Protein AF-W6MGI0-F1 (afdb_monomer)

Nearest PDB structures (foldseek):
  3kf8-assembly1_B  TM=7.925E-01  e=6.523E-07  Candida tropicalis MYA-3404
  1u5k-assembly1_B  TM=5.811E-01  e=3.328E-01  Deinococcus radiodurans R1 = ATCC 13939 = DSM 20539
  1w3s-assembly1_A  TM=5.389E-01  e=2.947E-01  Deinococcus radiodurans R1 = ATCC 13939 = DSM 20539

Foldseek 3Di:
DAEDQWLVLLVVVLVVLAVVVHKDKYKAFWFWAAADPVQQKTWTGGLVCVVVVDSVGIQIERCVVVVVVDDDDVLQRDGGFGWIWIWIHHNPDPNTYTPDIDGDPDPCCSVDVVSVVVSVVRNDCPPVVPPVPDDPPDPDPDPPPDDDDPPPPDPDD

Radius of gyration: 17.29 Å; Cα contacts (8 Å, |Δi|>4): 258; chains: 1; bounding box: 65×36×38 Å

Mean predicted aligned error: 11.16 Å

Secondary structure (DSSP, 8-state):
-EEE-SHHHHHHHHHHHHHHT--EEEEEEEEEEEEETTTTEEEEEETTTGGGT-GGGPEEEE-HHHHHHS---GGGGSTT-EEEEEEEE-TT-SSEEEEEEEE-S-THHHH-HHHHHHHHHHT-GGGGGGTTT----SS------------------

Solvent-accessible surface area (backbone atoms only — not comparable to full-atom values): 9193 Å² total; per-residue (Å²): 122,46,56,27,42,31,53,67,51,47,52,54,52,26,53,50,16,47,76,68,74,38,77,42,54,31,33,35,43,26,33,26,66,41,60,40,83,90,77,23,32,38,33,27,28,20,62,69,43,52,85,69,73,49,70,89,50,44,47,51,29,36,34,47,70,43,63,76,75,43,94,70,60,68,71,67,54,33,70,69,27,49,30,38,37,31,30,46,40,39,51,87,54,78,59,32,40,40,78,43,80,43,73,43,94,56,64,63,47,82,75,31,68,71,56,45,51,53,51,49,62,69,35,46,69,90,62,47,89,74,58,76,78,75,70,86,90,80,83,75,91,67,81,73,91,74,82,78,80,87,78,84,81,76,90,75,135

Structure (mmCIF, N/CA/C/O backbone):
data_AF-W6MGI0-F1
#
_entry.id   AF-W6MGI0-F1
#
loop_
_atom_site.group_PDB
_atom_site.id
_atom_site.type_symbol
_atom_site.label_atom_id
_atom_site.label_alt_id
_atom_site.label_comp_id
_atom_site.label_asym_id
_atom_site.label_entity_id
_atom_site.label_seq_id
_atom_site.pdbx_PDB_ins_code
_atom_site.Cartn_x
_atom_site.Cartn_y
_atom_site.Cartn_z
_atom_site.occupancy
_atom_site.B_iso_or_equiv
_atom_site.auth_seq_id
_atom_site.auth_comp_id
_atom_site.auth_asym_id
_atom_site.auth_atom_id
_atom_site.pdbx_PDB_model_num
ATOM 1 N N . MET A 1 1 ? -4.071 12.795 5.153 1.00 65.88 1 MET A N 1
ATOM 2 C CA . MET A 1 1 ? -3.736 11.453 4.627 1.00 65.88 1 MET A CA 1
ATOM 3 C C . MET A 1 1 ? -2.261 11.188 4.876 1.00 65.88 1 MET A C 1
ATOM 5 O O . MET A 1 1 ? -1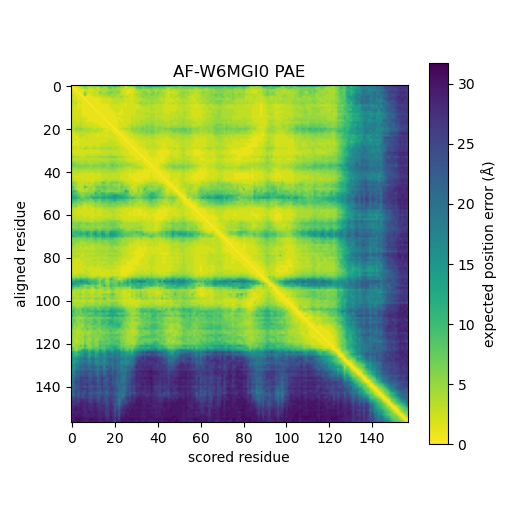.463 12.077 4.605 1.00 65.88 1 MET A O 1
ATOM 9 N N . VAL A 1 2 ? -1.914 10.026 5.434 1.00 74.69 2 VAL A N 1
ATOM 10 C CA . 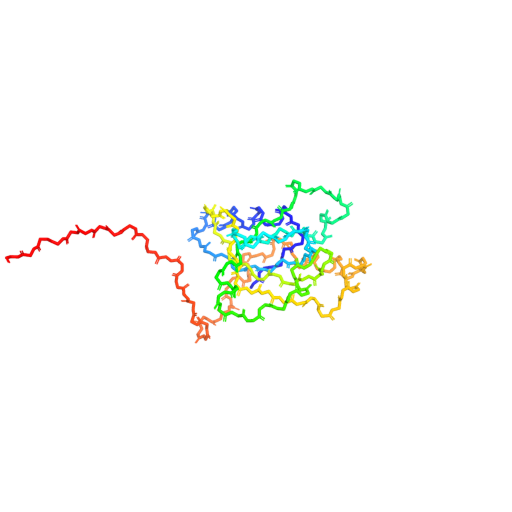VAL A 1 2 ? -0.538 9.663 5.844 1.00 74.69 2 VAL A CA 1
ATOM 11 C C . VAL A 1 2 ? 0.164 8.864 4.742 1.00 74.69 2 VAL A C 1
ATOM 13 O O . VAL A 1 2 ? -0.483 8.046 4.098 1.00 74.69 2 VAL A O 1
ATOM 16 N N . LEU A 1 3 ? 1.465 9.066 4.514 1.00 79.19 3 LEU A N 1
ATOM 17 C CA . LEU A 1 3 ? 2.234 8.275 3.545 1.00 79.19 3 LEU A CA 1
ATOM 18 C C . LEU A 1 3 ? 2.818 7.008 4.192 1.00 79.19 3 LEU A C 1
ATOM 20 O O . LEU A 1 3 ? 3.406 7.063 5.269 1.00 79.19 3 LEU A O 1
ATOM 24 N N . ILE A 1 4 ? 2.692 5.877 3.503 1.00 80.25 4 ILE A N 1
ATOM 25 C CA . ILE A 1 4 ? 3.240 4.573 3.872 1.00 80.25 4 ILE A CA 1
ATOM 26 C C . ILE A 1 4 ? 4.229 4.153 2.789 1.00 80.25 4 ILE A C 1
ATOM 28 O O . ILE A 1 4 ? 3.857 3.954 1.633 1.00 80.25 4 ILE A O 1
ATOM 32 N N . VAL A 1 5 ? 5.486 3.981 3.192 1.00 80.25 5 VAL A N 1
ATOM 33 C CA . VAL A 1 5 ? 6.569 3.482 2.329 1.00 80.25 5 VAL A CA 1
ATOM 34 C C . VAL A 1 5 ? 7.086 2.108 2.769 1.00 80.25 5 VAL A C 1
ATOM 36 O O . VAL A 1 5 ? 7.804 1.458 2.013 1.00 80.25 5 VAL A O 1
ATOM 39 N N . SER A 1 6 ? 6.684 1.634 3.956 1.00 82.00 6 SER A N 1
ATOM 40 C CA . SER A 1 6 ? 7.056 0.326 4.511 1.0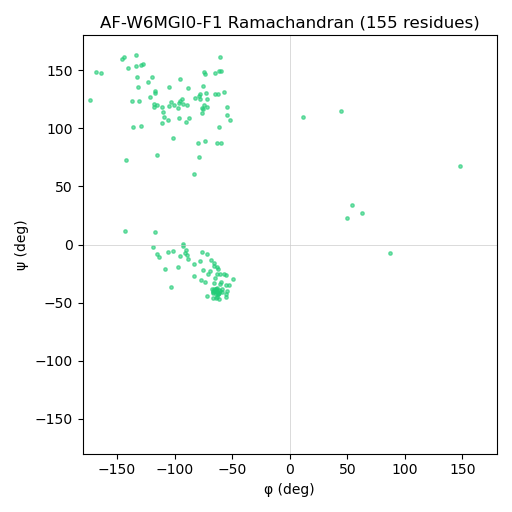0 82.00 6 SER A CA 1
ATOM 41 C C . SER A 1 6 ? 5.937 -0.310 5.348 1.00 82.00 6 SER A C 1
ATOM 43 O O . SER A 1 6 ? 5.071 0.383 5.897 1.00 82.00 6 SER A O 1
ATOM 45 N N . ARG A 1 7 ? 5.997 -1.633 5.544 1.00 83.88 7 ARG A N 1
ATOM 46 C CA . ARG A 1 7 ? 5.115 -2.385 6.454 1.00 83.88 7 ARG A CA 1
ATOM 47 C C . ARG A 1 7 ? 5.226 -1.905 7.900 1.00 83.88 7 ARG A C 1
ATOM 49 O O . ARG A 1 7 ? 4.230 -1.923 8.624 1.00 83.88 7 ARG A O 1
ATOM 56 N N . GLN A 1 8 ? 6.412 -1.451 8.310 1.00 82.81 8 GLN A N 1
ATOM 57 C CA . GLN A 1 8 ? 6.638 -0.885 9.640 1.00 82.81 8 GLN A CA 1
ATOM 58 C C . GLN A 1 8 ? 5.879 0.435 9.834 1.00 82.81 8 GLN A C 1
ATOM 60 O O . GLN A 1 8 ? 5.306 0.643 10.903 1.00 82.81 8 GLN A O 1
ATOM 65 N N . ASN A 1 9 ? 5.819 1.311 8.817 1.00 84.00 9 ASN A N 1
ATOM 66 C CA . ASN A 1 9 ? 5.003 2.531 8.896 1.00 84.00 9 ASN A CA 1
ATOM 67 C C . ASN A 1 9 ? 3.518 2.193 9.050 1.00 84.00 9 ASN A C 1
ATOM 69 O O . ASN A 1 9 ? 2.842 2.791 9.884 1.00 84.00 9 ASN A O 1
ATOM 73 N N . LEU A 1 10 ? 3.032 1.205 8.293 1.00 85.19 10 LEU A N 1
ATOM 74 C CA . LEU A 1 10 ? 1.647 0.749 8.390 1.00 85.19 10 LEU A CA 1
ATOM 75 C C . LEU A 1 10 ? 1.321 0.189 9.782 1.00 85.19 10 LEU A C 1
ATOM 77 O O . LEU A 1 10 ? 0.272 0.504 10.332 1.00 85.19 10 LEU A O 1
ATOM 81 N N . GLU A 1 11 ? 2.227 -0.583 10.387 1.00 87.31 11 GLU A N 1
ATOM 82 C CA . GLU A 1 11 ? 2.006 -1.133 11.730 1.00 87.31 11 GLU A CA 1
ATOM 83 C C . GLU A 1 11 ? 1.923 -0.040 12.804 1.00 87.31 11 GLU A C 1
ATOM 85 O O . GLU A 1 11 ? 1.060 -0.099 13.675 1.00 87.31 11 GLU A O 1
ATOM 90 N N . LYS A 1 12 ? 2.755 1.004 12.703 1.00 84.81 12 LYS A N 1
ATOM 91 C CA . LYS A 1 12 ? 2.676 2.164 13.603 1.00 84.81 12 LYS A CA 1
ATOM 92 C C . LYS A 1 12 ? 1.348 2.915 13.449 1.00 84.81 12 LYS A C 1
ATOM 94 O O . LYS A 1 12 ? 0.737 3.276 14.449 1.00 84.81 12 LYS A O 1
ATOM 99 N N . ILE A 1 13 ? 0.877 3.119 12.214 1.00 82.56 13 ILE A N 1
ATOM 100 C CA . ILE A 1 13 ? -0.431 3.748 11.952 1.00 82.56 13 ILE A CA 1
ATOM 101 C C . ILE A 1 13 ? -1.565 2.891 12.519 1.00 82.56 13 ILE A C 1
ATOM 103 O O . ILE A 1 13 ? -2.495 3.427 13.114 1.00 82.56 13 ILE A O 1
ATOM 107 N N . ARG A 1 14 ? -1.481 1.564 12.376 1.00 85.00 14 ARG A N 1
ATOM 108 C CA . ARG A 1 14 ? -2.469 0.638 12.937 1.00 85.00 14 ARG A CA 1
ATOM 109 C C . ARG A 1 14 ? -2.534 0.735 14.461 1.00 85.00 14 ARG A C 1
ATOM 111 O O . ARG A 1 14 ? -3.627 0.834 15.003 1.00 85.00 14 ARG A O 1
ATOM 118 N N . GLN A 1 15 ? -1.384 0.732 15.137 1.00 84.88 15 GLN A N 1
ATOM 119 C CA . GLN A 1 15 ? -1.311 0.874 16.595 1.00 84.88 15 GLN A CA 1
ATOM 120 C C . GLN A 1 15 ? -1.904 2.204 17.069 1.00 84.88 15 GLN A C 1
ATOM 122 O O . GLN A 1 15 ? -2.618 2.232 18.069 1.00 84.88 15 GLN A O 1
ATOM 127 N N . GLU A 1 16 ? -1.650 3.297 16.344 1.00 83.31 16 GLU A N 1
ATOM 128 C CA . GLU A 1 16 ? -2.255 4.589 16.674 1.00 83.31 16 GLU A CA 1
ATOM 129 C C . GLU A 1 16 ? -3.772 4.562 16.454 1.00 83.31 16 GLU A C 1
ATOM 131 O O . GLU A 1 16 ? -4.505 4.943 17.356 1.00 83.31 16 GLU A O 1
ATOM 136 N N . SER A 1 17 ? -4.244 4.023 15.323 1.00 79.81 17 SER A N 1
ATOM 137 C CA . SER A 1 17 ? -5.674 3.826 15.034 1.00 79.81 17 SER A CA 1
ATOM 138 C C . SER A 1 17 ? -6.386 3.010 16.120 1.00 79.81 17 SER A C 1
ATOM 140 O O . SER A 1 17 ? -7.491 3.358 16.535 1.00 79.81 17 SER A O 1
ATOM 142 N N . GLU A 1 18 ? -5.747 1.945 16.609 1.00 82.44 18 GLU A N 1
ATOM 143 C CA . GLU A 1 18 ? -6.250 1.110 17.704 1.00 82.44 18 GLU A CA 1
ATOM 144 C C . GLU A 1 18 ? -6.343 1.900 19.016 1.00 82.44 18 GLU A C 1
ATOM 146 O O . GLU A 1 18 ? -7.368 1.870 19.696 1.00 82.44 18 GLU A O 1
ATOM 151 N N . LYS A 1 19 ? -5.298 2.665 19.344 1.00 81.56 19 LYS A N 1
ATOM 152 C CA . LYS A 1 19 ? -5.231 3.492 20.552 1.00 81.56 19 LYS A CA 1
ATOM 153 C C . LYS A 1 19 ? -6.268 4.617 20.555 1.00 81.56 19 LYS A C 1
ATOM 155 O O . LYS A 1 19 ? -6.827 4.920 21.607 1.00 81.56 19 LYS A O 1
ATOM 160 N N . THR A 1 20 ? -6.497 5.258 19.413 1.00 78.69 20 THR A N 1
ATOM 161 C CA . THR A 1 20 ? -7.434 6.383 19.281 1.00 78.69 20 THR A CA 1
ATOM 162 C C . THR A 1 20 ? -8.853 5.946 18.947 1.00 78.69 20 THR A C 1
ATOM 164 O O . THR A 1 20 ? -9.748 6.785 18.983 1.00 78.69 20 THR A O 1
ATOM 167 N N . GLN A 1 21 ? -9.069 4.666 18.624 1.00 77.00 21 GLN A N 1
ATOM 168 C CA . GLN A 1 21 ? -10.336 4.140 18.105 1.00 77.00 21 GLN A CA 1
ATOM 169 C C . GLN A 1 21 ? -10.831 4.904 16.866 1.00 77.00 21 GLN A C 1
ATOM 171 O O . GLN A 1 21 ? -12.030 5.075 16.656 1.00 77.00 21 GLN A O 1
ATOM 176 N N . THR A 1 22 ? -9.904 5.380 16.032 1.00 75.75 22 THR A N 1
ATOM 177 C CA . THR A 1 22 ? -10.226 6.122 14.809 1.00 75.75 22 THR A CA 1
ATOM 178 C C . THR A 1 22 ? -9.685 5.410 13.585 1.00 75.75 22 THR A C 1
ATOM 180 O O . THR A 1 22 ? -8.598 4.835 13.601 1.00 75.75 22 THR A O 1
ATOM 183 N N . GLN A 1 23 ? -10.428 5.475 12.486 1.00 79.12 23 GLN A N 1
ATOM 184 C CA . GLN A 1 23 ? -9.927 5.045 11.188 1.00 79.12 23 GLN A CA 1
ATOM 185 C C . GLN A 1 23 ? -8.956 6.096 10.635 1.00 79.12 23 GLN A C 1
ATOM 187 O O . GLN A 1 23 ? -9.230 7.295 10.687 1.00 79.12 23 GLN A O 1
ATOM 192 N N . ILE A 1 24 ? -7.826 5.655 10.080 1.00 80.88 24 ILE A N 1
ATOM 193 C CA . ILE A 1 24 ? -6.805 6.542 9.512 1.00 80.88 24 ILE A CA 1
ATOM 194 C C . ILE A 1 24 ? -6.693 6.294 8.010 1.00 80.88 24 ILE A C 1
ATOM 196 O O . ILE A 1 24 ? -6.347 5.201 7.565 1.00 80.88 24 ILE A O 1
ATOM 200 N N . CYS A 1 25 ? -6.940 7.336 7.217 1.00 82.50 25 CYS A N 1
ATOM 201 C CA . CYS A 1 25 ? -6.704 7.298 5.776 1.00 82.50 25 CYS A CA 1
ATOM 202 C C . CYS A 1 25 ? -5.211 7.477 5.473 1.00 82.50 25 CYS A C 1
ATOM 204 O O . CYS A 1 25 ? -4.588 8.481 5.857 1.00 82.50 25 CYS A O 1
ATOM 206 N N . ALA A 1 26 ? -4.650 6.531 4.730 1.00 84.12 26 ALA A N 1
ATOM 207 C CA . ALA A 1 26 ? -3.250 6.515 4.345 1.00 84.12 26 ALA A CA 1
ATOM 208 C C . ALA A 1 26 ? -3.080 6.204 2.854 1.00 84.12 26 ALA A C 1
ATOM 210 O O . ALA A 1 26 ? -3.990 5.716 2.196 1.00 84.12 26 ALA A O 1
ATOM 211 N N . ARG A 1 27 ? -1.900 6.496 2.317 1.00 86.50 27 ARG A N 1
ATOM 212 C CA . ARG A 1 27 ? -1.497 6.172 0.952 1.00 86.50 27 ARG A CA 1
ATOM 213 C C . ARG A 1 27 ? -0.257 5.311 0.996 1.00 86.50 27 ARG A C 1
ATOM 215 O O . ARG A 1 27 ? 0.742 5.719 1.578 1.00 86.50 27 ARG A O 1
ATOM 222 N N . VAL A 1 28 ? -0.300 4.170 0.330 1.00 88.69 28 VAL A N 1
ATOM 223 C CA . VAL A 1 28 ? 0.860 3.314 0.122 1.00 88.69 28 VAL A CA 1
ATOM 224 C C . VAL A 1 28 ? 1.473 3.634 -1.234 1.00 88.69 28 VAL A C 1
ATOM 226 O O . VAL A 1 28 ? 0.794 3.549 -2.260 1.00 88.69 28 VAL A O 1
ATOM 229 N N . LEU A 1 29 ? 2.756 3.994 -1.228 1.00 88.00 29 LEU A N 1
ATOM 230 C CA . LEU A 1 29 ? 3.580 4.005 -2.431 1.00 88.00 29 LEU A CA 1
ATOM 231 C C . LEU A 1 29 ? 4.170 2.607 -2.600 1.00 88.00 29 LEU A C 1
ATOM 233 O O . LEU A 1 29 ? 5.008 2.191 -1.794 1.00 88.00 29 LEU A O 1
ATOM 237 N N . ALA A 1 30 ? 3.696 1.863 -3.597 1.00 90.81 30 ALA A N 1
ATOM 238 C CA . ALA A 1 30 ? 3.972 0.437 -3.659 1.00 90.81 30 ALA A CA 1
ATOM 239 C C . ALA A 1 30 ? 4.182 -0.102 -5.072 1.00 90.81 30 ALA A C 1
ATOM 241 O O . ALA A 1 30 ? 3.772 0.488 -6.070 1.00 90.81 30 ALA A O 1
ATOM 242 N N . THR A 1 31 ? 4.805 -1.274 -5.127 1.00 92.06 31 THR A N 1
ATOM 243 C CA . THR A 1 31 ? 4.855 -2.131 -6.312 1.00 92.06 31 THR A CA 1
ATOM 244 C C . THR A 1 31 ? 3.915 -3.313 -6.121 1.00 92.06 31 THR A C 1
ATOM 246 O O . THR A 1 31 ? 3.890 -3.921 -5.048 1.00 92.06 31 THR A O 1
ATOM 249 N N . VAL A 1 32 ? 3.139 -3.645 -7.148 1.00 93.56 32 VAL A N 1
ATOM 250 C CA . VAL A 1 32 ? 2.236 -4.798 -7.131 1.00 93.56 32 VAL A CA 1
ATOM 251 C C . VAL A 1 32 ? 3.032 -6.096 -7.231 1.00 93.56 32 VAL A C 1
ATOM 253 O O . VAL A 1 32 ? 3.887 -6.253 -8.101 1.00 93.56 32 VAL A O 1
ATOM 256 N N . LEU A 1 33 ? 2.733 -7.035 -6.334 1.00 93.50 33 LEU A N 1
ATOM 257 C CA . LEU A 1 33 ? 3.295 -8.388 -6.337 1.00 93.50 33 LEU A CA 1
ATOM 258 C C . LEU A 1 33 ? 2.305 -9.417 -6.882 1.00 93.50 33 LEU A C 1
ATOM 260 O O . LEU A 1 33 ? 2.693 -10.382 -7.529 1.00 93.50 33 LEU A O 1
ATOM 264 N N . ARG A 1 34 ? 1.016 -9.254 -6.591 1.00 94.44 34 ARG A N 1
ATOM 265 C CA . ARG A 1 34 ? -0.027 -10.183 -7.031 1.00 94.44 34 ARG A CA 1
ATOM 266 C C . ARG A 1 34 ? -1.386 -9.528 -6.888 1.00 94.44 34 ARG A C 1
ATOM 268 O O . ARG A 1 34 ? -1.625 -8.817 -5.916 1.00 94.44 34 ARG A O 1
ATOM 275 N N . TYR A 1 35 ? -2.293 -9.878 -7.784 1.00 94.94 35 TYR A N 1
ATOM 276 C CA . TYR A 1 35 ? -3.722 -9.672 -7.609 1.00 94.94 35 TYR A CA 1
ATOM 277 C C . TYR A 1 35 ? -4.438 -11.026 -7.580 1.00 94.94 35 TYR A C 1
ATOM 279 O O . TYR A 1 35 ? -4.172 -11.890 -8.416 1.00 94.94 35 TYR A O 1
ATOM 287 N N . ASP A 1 36 ? -5.311 -11.220 -6.594 1.00 93.75 36 ASP A N 1
ATOM 288 C CA . ASP A 1 36 ? -6.237 -12.343 -6.522 1.00 93.75 36 ASP A CA 1
ATOM 289 C C . ASP A 1 36 ? -7.649 -11.864 -6.861 1.00 93.75 36 ASP A C 1
ATOM 291 O O . ASP A 1 36 ? -8.287 -11.162 -6.076 1.00 93.75 36 ASP A O 1
ATOM 295 N N . ALA A 1 37 ? -8.127 -12.228 -8.050 1.00 88.81 37 ALA A N 1
ATOM 296 C CA . ALA A 1 37 ? -9.434 -11.801 -8.5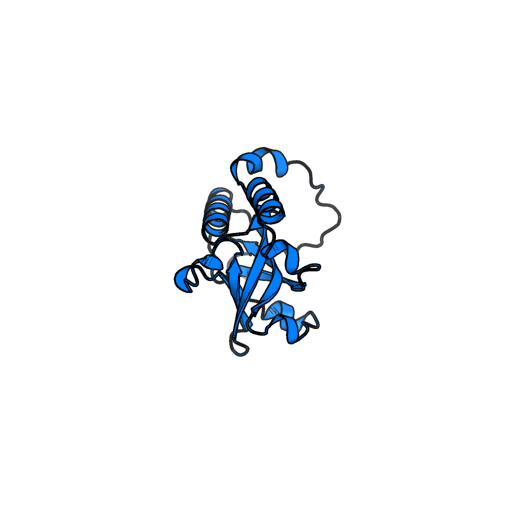31 1.00 88.81 37 ALA A CA 1
ATOM 297 C C . ALA A 1 37 ? -10.598 -12.466 -7.790 1.00 88.81 37 ALA A C 1
ATOM 299 O O . ALA A 1 37 ? -11.681 -11.888 -7.746 1.00 88.81 37 ALA A O 1
ATOM 300 N N . TYR A 1 38 ? -10.391 -13.659 -7.221 1.00 88.12 38 TYR A N 1
ATOM 301 C CA . TYR A 1 38 ? -11.449 -14.374 -6.510 1.00 88.12 38 TYR A CA 1
ATOM 302 C C . TYR A 1 38 ? -11.755 -13.696 -5.172 1.00 88.12 38 TYR A C 1
ATOM 304 O O . TYR A 1 38 ? -12.915 -13.446 -4.857 1.00 88.12 38 TYR A O 1
ATOM 312 N N . ASP A 1 39 ? -10.701 -13.327 -4.441 1.00 87.81 39 ASP A N 1
ATOM 313 C CA . ASP A 1 39 ? -10.810 -12.660 -3.140 1.00 87.81 39 ASP A CA 1
ATOM 314 C C . ASP A 1 39 ? -10.840 -11.123 -3.243 1.00 87.81 39 ASP A C 1
ATOM 316 O O . ASP A 1 39 ? -10.955 -10.438 -2.231 1.00 87.81 39 ASP A O 1
ATOM 320 N N . GLY A 1 40 ? -10.679 -10.553 -4.444 1.00 90.19 40 GLY A N 1
ATOM 321 C CA . GLY A 1 40 ? -10.545 -9.103 -4.627 1.00 90.19 40 GLY A CA 1
ATOM 322 C C . GLY A 1 40 ? -9.302 -8.522 -3.941 1.00 90.19 40 GLY A C 1
ATOM 323 O O . GLY A 1 40 ? -9.294 -7.351 -3.564 1.00 90.19 40 GLY A O 1
ATOM 324 N N . LEU A 1 41 ? -8.250 -9.325 -3.763 1.00 94.44 41 LEU A N 1
ATOM 325 C CA . LEU A 1 41 ? -7.121 -9.006 -2.894 1.00 94.44 41 LEU A CA 1
ATOM 326 C C . LEU A 1 41 ? -5.882 -8.587 -3.690 1.00 94.44 41 LEU A C 1
ATOM 328 O O . LEU A 1 41 ? -5.300 -9.375 -4.437 1.00 94.44 41 LEU A O 1
ATOM 332 N N . LEU A 1 42 ? -5.415 -7.361 -3.473 1.00 94.75 42 LEU A N 1
ATOM 333 C CA . LEU A 1 42 ? -4.174 -6.840 -4.034 1.00 94.75 42 LEU A CA 1
ATOM 334 C C . LEU A 1 42 ? -3.035 -6.981 -3.021 1.00 94.75 42 LEU A C 1
ATOM 336 O O . LEU A 1 42 ? -3.089 -6.454 -1.912 1.00 94.75 42 LEU A O 1
ATOM 340 N N . THR A 1 43 ? -1.976 -7.683 -3.403 1.00 94.44 43 THR A N 1
ATOM 341 C CA . THR A 1 43 ? -0.748 -7.798 -2.614 1.00 94.44 43 THR A CA 1
ATOM 342 C C . THR A 1 43 ? 0.290 -6.846 -3.185 1.00 94.44 43 THR A C 1
ATOM 344 O O . THR A 1 43 ? 0.681 -6.963 -4.348 1.00 94.44 43 THR A O 1
ATOM 347 N N . VAL A 1 44 ? 0.746 -5.908 -2.360 1.00 93.56 44 VAL A N 1
ATOM 348 C CA . VAL A 1 44 ? 1.715 -4.879 -2.743 1.00 93.56 44 VAL A CA 1
ATOM 349 C C . VAL A 1 44 ? 2.886 -4.852 -1.772 1.00 93.56 44 VAL A C 1
ATOM 351 O O . VAL A 1 44 ? 2.748 -5.236 -0.614 1.00 93.56 44 VAL A O 1
ATOM 354 N N . ILE A 1 45 ? 4.040 -4.369 -2.212 1.00 91.25 45 ILE A N 1
ATOM 355 C CA . ILE A 1 45 ? 5.196 -4.134 -1.345 1.00 91.25 45 ILE A CA 1
ATOM 356 C C . ILE A 1 45 ? 5.534 -2.649 -1.334 1.00 91.25 45 ILE A C 1
ATOM 358 O O . ILE A 1 45 ? 5.601 -2.012 -2.387 1.00 91.25 45 ILE A O 1
ATOM 362 N N . GLY A 1 46 ? 5.703 -2.093 -0.133 1.00 86.31 46 GLY A N 1
ATOM 363 C CA . GLY A 1 46 ? 6.102 -0.699 0.031 1.00 86.31 46 GLY A CA 1
ATOM 364 C C . GLY A 1 46 ? 7.469 -0.442 -0.600 1.00 86.31 46 GLY A C 1
ATOM 365 O O . GLY A 1 46 ? 8.322 -1.330 -0.640 1.00 86.31 46 GLY A O 1
ATOM 366 N N . SER A 1 47 ? 7.683 0.775 -1.089 1.00 82.31 47 SER A N 1
ATOM 367 C CA . SER A 1 47 ? 8.919 1.179 -1.769 1.00 82.31 47 SER A CA 1
ATOM 368 C C . SER A 1 47 ? 10.205 0.895 -0.976 1.00 82.31 47 SER A C 1
ATOM 370 O O . SER A 1 47 ? 11.212 0.536 -1.580 1.00 82.31 47 SER A O 1
ATOM 372 N N . ASP A 1 48 ? 10.185 1.000 0.357 1.00 80.12 48 ASP A N 1
ATOM 373 C CA . ASP A 1 48 ? 11.360 0.701 1.197 1.00 80.12 48 ASP A CA 1
ATOM 374 C C . ASP A 1 48 ? 11.592 -0.798 1.380 1.00 80.12 48 ASP A C 1
ATOM 376 O O . ASP A 1 48 ? 12.730 -1.253 1.506 1.00 80.12 48 ASP A O 1
ATOM 380 N N . ASP A 1 49 ? 10.517 -1.579 1.364 1.00 82.75 49 ASP A N 1
ATOM 381 C CA . ASP A 1 49 ? 10.592 -3.028 1.502 1.00 82.75 49 ASP A CA 1
ATOM 382 C C . ASP A 1 49 ? 10.901 -3.710 0.161 1.00 82.75 49 ASP A C 1
ATOM 384 O O . ASP A 1 49 ? 11.381 -4.845 0.152 1.00 82.75 49 ASP A O 1
ATOM 388 N N . LEU A 1 50 ? 10.723 -3.015 -0.969 1.00 81.38 50 LEU A N 1
ATOM 389 C CA . LEU A 1 50 ? 10.951 -3.546 -2.315 1.00 81.38 50 LEU A CA 1
ATOM 390 C C . LEU A 1 50 ? 12.363 -4.126 -2.496 1.00 81.38 50 LEU A C 1
ATOM 392 O O . LEU A 1 50 ? 12.526 -5.188 -3.098 1.00 81.38 50 LEU A O 1
ATOM 396 N N . ALA A 1 51 ? 13.383 -3.471 -1.931 1.00 76.75 51 ALA A N 1
ATOM 397 C CA . ALA A 1 51 ? 14.770 -3.934 -2.011 1.00 76.75 51 ALA A CA 1
ATOM 398 C C . ALA A 1 51 ? 14.995 -5.278 -1.296 1.00 76.75 51 ALA A C 1
ATOM 400 O O . ALA A 1 51 ? 15.865 -6.048 -1.700 1.00 76.75 51 ALA A O 1
ATOM 401 N N . SER A 1 52 ? 14.204 -5.576 -0.258 1.00 74.19 52 SER A N 1
ATOM 402 C CA . SER A 1 52 ? 14.330 -6.817 0.514 1.00 74.19 52 SER A CA 1
ATOM 403 C C . SER A 1 52 ? 13.783 -8.042 -0.220 1.00 74.19 52 SER A C 1
ATOM 405 O O . SER A 1 52 ? 14.191 -9.157 0.094 1.00 74.19 52 SER A O 1
ATOM 407 N N . ARG A 1 53 ? 12.881 -7.842 -1.198 1.00 68.62 53 ARG A N 1
ATOM 408 C CA . ARG A 1 53 ? 12.126 -8.908 -1.889 1.00 68.62 53 ARG A CA 1
ATOM 409 C C . ARG A 1 53 ? 11.453 -9.907 -0.935 1.00 68.62 53 ARG A C 1
ATOM 411 O O . ARG A 1 53 ? 11.181 -11.042 -1.312 1.00 68.62 53 ARG A O 1
ATOM 418 N N . ASP A 1 54 ? 11.205 -9.488 0.300 1.00 78.88 54 ASP A N 1
ATOM 419 C CA . ASP A 1 54 ? 10.623 -10.319 1.339 1.00 78.88 54 ASP A CA 1
ATOM 420 C C . ASP A 1 54 ? 9.098 -10.186 1.298 1.00 78.88 54 ASP A C 1
ATOM 422 O O . ASP A 1 54 ? 8.528 -9.177 1.718 1.00 78.88 54 ASP A O 1
ATOM 426 N N . G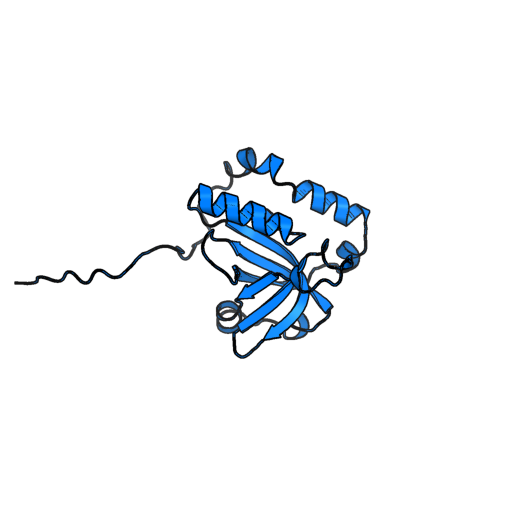LU A 1 55 ? 8.426 -11.217 0.785 1.00 78.50 55 GLU A N 1
ATOM 427 C CA . GLU A 1 55 ? 6.963 -11.253 0.701 1.00 78.50 55 GLU A CA 1
ATOM 428 C C . GLU A 1 55 ? 6.282 -11.222 2.076 1.00 78.50 55 GLU A C 1
ATOM 430 O O . GLU A 1 55 ? 5.122 -10.820 2.168 1.00 78.50 55 GLU A O 1
ATOM 435 N N . SER A 1 56 ? 6.982 -11.561 3.168 1.00 83.25 56 SER A N 1
ATOM 436 C CA . SER A 1 56 ? 6.423 -11.427 4.521 1.00 83.25 56 SER A CA 1
ATOM 437 C C . SER A 1 56 ? 6.164 -9.965 4.911 1.00 83.25 56 SER A C 1
ATOM 439 O O . SER A 1 56 ? 5.364 -9.684 5.807 1.00 83.25 56 SER A O 1
ATOM 441 N N . ARG A 1 57 ? 6.794 -9.021 4.199 1.00 85.62 57 ARG A N 1
ATOM 442 C CA . ARG A 1 57 ? 6.603 -7.572 4.343 1.00 85.62 57 ARG A CA 1
ATOM 443 C C . ARG A 1 57 ? 5.540 -7.014 3.400 1.00 85.62 57 ARG A C 1
ATOM 445 O O . ARG A 1 57 ? 5.278 -5.812 3.424 1.00 85.62 57 ARG A O 1
ATOM 452 N N . ALA A 1 58 ? 4.914 -7.859 2.585 1.00 90.31 58 ALA A N 1
ATOM 453 C CA . ALA A 1 58 ? 3.849 -7.425 1.705 1.00 90.31 58 ALA A CA 1
ATOM 454 C C . ALA A 1 58 ? 2.623 -6.941 2.496 1.00 90.31 58 ALA A C 1
ATOM 456 O O . ALA A 1 58 ? 2.287 -7.421 3.583 1.00 90.31 58 ALA A O 1
ATOM 457 N N . ILE A 1 59 ? 1.938 -5.969 1.913 1.00 90.69 59 ILE A N 1
ATOM 458 C CA . ILE A 1 59 ? 0.698 -5.389 2.398 1.00 90.69 59 ILE A CA 1
ATOM 459 C C . ILE A 1 59 ? -0.422 -5.973 1.544 1.00 90.69 59 ILE A C 1
ATOM 461 O O . ILE A 1 59 ? -0.416 -5.853 0.319 1.00 90.69 59 ILE A O 1
ATOM 465 N N . LYS A 1 60 ? -1.379 -6.620 2.206 1.00 92.56 60 LYS A N 1
ATOM 466 C CA . LYS A 1 60 ? -2.593 -7.140 1.578 1.00 92.56 60 LYS A CA 1
ATOM 467 C C . LYS A 1 60 ? -3.689 -6.087 1.677 1.00 92.56 60 LYS A C 1
ATOM 469 O O . LYS A 1 60 ? -4.038 -5.685 2.787 1.00 92.56 60 LYS A O 1
ATOM 474 N N . VAL A 1 61 ? -4.200 -5.664 0.529 1.00 92.50 61 VAL A N 1
ATOM 475 C CA . VAL A 1 61 ? -5.233 -4.640 0.387 1.00 92.50 61 VAL A CA 1
ATOM 476 C C . VAL A 1 61 ? -6.459 -5.271 -0.258 1.00 92.50 61 VAL A C 1
ATOM 478 O O . VAL A 1 61 ? -6.366 -5.794 -1.365 1.00 92.50 61 VAL A O 1
ATOM 481 N N . ASP A 1 62 ? -7.600 -5.224 0.419 1.00 91.69 62 ASP A N 1
ATOM 482 C CA . ASP A 1 62 ? -8.884 -5.581 -0.184 1.00 91.69 62 ASP A CA 1
ATOM 483 C C . ASP A 1 62 ? -9.325 -4.444 -1.110 1.00 91.69 62 ASP A C 1
ATOM 485 O O . ASP A 1 62 ? -9.526 -3.311 -0.669 1.00 91.69 62 ASP A O 1
ATOM 489 N N . ILE A 1 63 ? -9.433 -4.743 -2.401 1.00 90.06 63 ILE A N 1
ATOM 490 C CA . ILE A 1 63 ? -9.893 -3.815 -3.433 1.00 90.06 63 ILE A CA 1
ATOM 491 C C . ILE A 1 63 ? -11.190 -4.294 -4.095 1.00 90.06 63 ILE A C 1
ATOM 493 O O . ILE A 1 63 ? -11.594 -3.713 -5.101 1.00 90.06 63 ILE A O 1
ATOM 497 N N . GLY A 1 64 ? -11.865 -5.316 -3.558 1.00 85.88 64 GLY A N 1
ATOM 498 C CA . GLY A 1 64 ? -13.076 -5.886 -4.153 1.00 85.88 64 GLY A CA 1
ATOM 499 C C . GLY A 1 64 ? -14.158 -4.829 -4.388 1.00 85.88 64 GLY A C 1
ATOM 500 O O . GLY A 1 64 ? -14.688 -4.710 -5.491 1.00 85.88 64 GLY A O 1
ATOM 501 N N . ASN A 1 65 ? -14.392 -3.963 -3.399 1.00 79.75 65 ASN A N 1
ATOM 502 C CA . ASN A 1 65 ? -15.334 -2.845 -3.530 1.00 79.75 65 ASN A CA 1
ATOM 503 C C . ASN A 1 65 ? -14.896 -1.797 -4.567 1.00 79.75 65 ASN A C 1
ATOM 505 O O . ASN A 1 65 ? -15.745 -1.214 -5.242 1.00 79.75 65 ASN A O 1
ATOM 509 N N . LEU A 1 66 ? -13.590 -1.561 -4.735 1.00 82.12 66 LEU A N 1
ATOM 510 C CA . LEU A 1 66 ? -13.087 -0.654 -5.774 1.00 82.12 66 LEU A CA 1
ATOM 511 C C . LEU A 1 66 ? -13.347 -1.215 -7.167 1.00 82.12 66 LEU A C 1
ATOM 513 O O . LEU A 1 66 ? -13.775 -0.474 -8.042 1.00 82.12 66 LEU A O 1
ATOM 517 N N . MET A 1 67 ? -13.154 -2.520 -7.354 1.00 78.75 67 MET A N 1
ATOM 518 C CA . MET A 1 67 ? -13.402 -3.187 -8.636 1.00 78.75 67 MET A CA 1
ATOM 519 C C . MET A 1 67 ? -14.879 -3.133 -9.052 1.00 78.75 67 MET A C 1
ATOM 521 O O . MET A 1 67 ? -15.182 -3.194 -10.240 1.00 78.75 67 MET A O 1
ATOM 525 N N . LEU A 1 68 ? -15.799 -3.014 -8.088 1.00 77.00 68 LEU A N 1
ATOM 526 C CA . LEU A 1 68 ? -17.237 -2.872 -8.343 1.00 77.00 68 LEU A CA 1
ATOM 527 C C . LEU A 1 68 ? -17.663 -1.428 -8.640 1.00 77.00 68 LEU A C 1
ATOM 529 O O . LEU A 1 68 ? -18.685 -1.214 -9.288 1.00 77.00 68 LEU A O 1
ATOM 533 N N . THR A 1 69 ? -16.923 -0.443 -8.130 1.00 72.25 69 THR A N 1
ATOM 534 C CA . THR A 1 69 ? -17.331 0.972 -8.145 1.00 72.25 69 THR A CA 1
ATOM 535 C C . THR A 1 69 ? -16.530 1.825 -9.122 1.00 72.25 69 THR A C 1
ATOM 537 O O . THR A 1 69 ? -16.998 2.887 -9.528 1.00 72.25 69 THR A O 1
ATOM 540 N N . LEU A 1 70 ? -15.340 1.373 -9.518 1.00 72.38 70 LEU A N 1
ATOM 541 C CA . LEU A 1 70 ? -14.411 2.103 -10.367 1.00 72.38 70 LEU A CA 1
ATOM 542 C C . LEU A 1 70 ? -13.888 1.209 -11.488 1.00 72.38 70 LEU A C 1
ATOM 544 O O . LEU A 1 70 ? -13.604 0.027 -11.297 1.00 72.38 70 LEU A O 1
ATOM 548 N N . GLU A 1 71 ? -13.678 1.811 -12.655 1.00 75.62 71 GLU A N 1
ATOM 549 C CA . GLU A 1 71 ? -12.942 1.171 -13.739 1.00 75.62 71 GLU A CA 1
ATOM 550 C C . GLU A 1 71 ? -11.448 1.152 -13.384 1.00 75.62 71 GLU A C 1
ATOM 552 O O . GLU A 1 71 ? -10.687 2.083 -13.666 1.00 75.62 71 GLU A O 1
ATOM 557 N N . VAL A 1 72 ? -11.029 0.093 -12.695 1.00 80.06 72 VAL A N 1
ATOM 558 C CA . VAL A 1 72 ? -9.617 -0.157 -12.417 1.00 80.06 72 VAL A CA 1
ATOM 559 C C . VAL A 1 72 ? -8.966 -0.679 -13.688 1.00 80.06 72 VAL A C 1
ATOM 561 O O . VAL A 1 72 ? -9.304 -1.753 -14.187 1.00 80.06 72 VAL A O 1
ATOM 564 N N . LYS A 1 73 ? -8.000 0.078 -14.212 1.00 85.31 73 LYS A N 1
ATOM 565 C CA . LYS A 1 73 ? -7.251 -0.354 -15.390 1.00 85.31 73 LYS A CA 1
ATOM 566 C C . LYS A 1 73 ? -6.475 -1.646 -15.078 1.00 85.31 73 LYS A C 1
ATOM 568 O O . LYS A 1 73 ? -5.729 -1.649 -14.095 1.00 85.31 73 LYS A O 1
ATOM 573 N N . PRO A 1 74 ? -6.574 -2.699 -15.913 1.00 87.62 74 PRO A N 1
ATOM 574 C CA . PRO A 1 74 ? -5.910 -3.983 -15.665 1.00 87.62 74 PRO A CA 1
ATOM 575 C C . PRO A 1 74 ? -4.395 -3.873 -15.464 1.00 87.62 74 PRO A C 1
ATOM 577 O O . PRO A 1 74 ? -3.842 -4.553 -14.607 1.00 87.62 74 PRO A O 1
ATOM 580 N N . GLU A 1 75 ? -3.747 -2.945 -16.175 1.00 90.75 75 GLU A N 1
ATOM 581 C CA . GLU A 1 75 ? -2.312 -2.636 -16.063 1.00 90.75 75 GLU A CA 1
ATOM 582 C C . GLU A 1 75 ? -1.870 -2.284 -14.629 1.00 90.75 75 GLU A C 1
ATOM 584 O O . GLU A 1 75 ? -0.723 -2.506 -14.251 1.00 90.75 75 GLU A O 1
ATOM 589 N N . LEU A 1 76 ? -2.776 -1.772 -13.789 1.00 90.56 76 LEU A N 1
ATOM 590 C CA . LEU A 1 76 ? -2.485 -1.442 -12.390 1.00 90.56 76 LEU A CA 1
ATOM 591 C C . LEU A 1 76 ? -2.457 -2.667 -11.474 1.00 90.56 76 LEU A C 1
ATOM 593 O O . LEU A 1 76 ? -2.011 -2.545 -10.339 1.00 90.56 76 LEU A O 1
ATOM 597 N N . LEU A 1 77 ? -2.956 -3.814 -11.936 1.00 93.00 77 LEU A N 1
ATOM 598 C CA . LEU A 1 77 ? -3.039 -5.067 -11.180 1.00 93.00 77 LEU A CA 1
ATOM 599 C C . LEU A 1 77 ? -1.919 -6.046 -11.561 1.00 93.00 77 LEU A C 1
ATOM 601 O O . LEU A 1 77 ? -1.781 -7.104 -10.944 1.00 93.00 77 LEU A O 1
ATOM 605 N N . GLU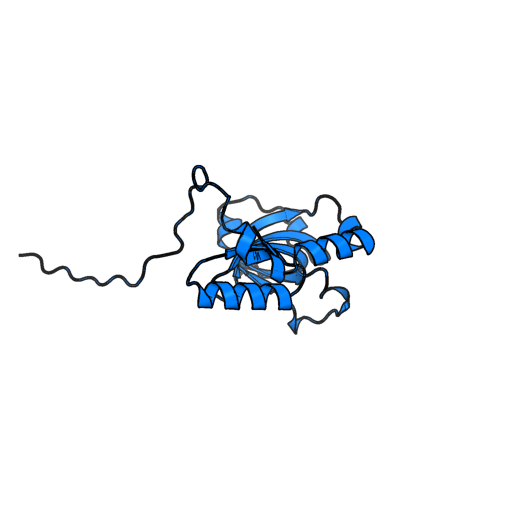 A 1 78 ? -1.124 -5.703 -12.575 1.00 94.12 78 GLU A N 1
ATOM 606 C CA . GLU A 1 78 ? -0.029 -6.526 -13.075 1.00 94.12 78 GLU A CA 1
ATOM 607 C C . GLU A 1 78 ? 1.181 -6.519 -12.134 1.00 94.12 78 GLU A C 1
ATOM 609 O O . GLU A 1 78 ? 1.479 -5.539 -11.448 1.00 94.12 78 GLU A O 1
ATOM 614 N N . TYR A 1 79 ? 1.910 -7.636 -12.115 1.00 93.56 79 TYR A N 1
ATOM 615 C CA . TYR A 1 79 ? 3.154 -7.756 -11.361 1.00 93.56 79 TYR A CA 1
ATOM 616 C C . TYR A 1 79 ? 4.163 -6.683 -11.793 1.00 93.56 79 TYR A C 1
ATOM 618 O O . TYR A 1 79 ? 4.456 -6.529 -12.977 1.00 93.56 79 TYR A O 1
ATOM 626 N N . GLY A 1 80 ? 4.754 -5.990 -10.819 1.00 90.62 80 GLY A N 1
ATOM 627 C CA . GLY A 1 80 ? 5.760 -4.956 -11.056 1.00 90.62 80 GLY A CA 1
ATOM 628 C C . GLY A 1 80 ? 5.188 -3.559 -11.303 1.00 90.62 80 GLY A C 1
ATOM 629 O O . GLY A 1 80 ? 5.958 -2.597 -11.323 1.00 90.62 80 GLY A O 1
ATOM 630 N N . SER A 1 81 ? 3.867 -3.409 -11.424 1.00 90.94 81 SER A N 1
ATOM 631 C CA . SER A 1 81 ? 3.241 -2.098 -11.587 1.00 90.94 81 SER A CA 1
ATOM 632 C C . SER A 1 81 ? 3.439 -1.226 -10.349 1.00 90.94 81 SER A C 1
ATOM 634 O O . SER A 1 81 ? 3.168 -1.639 -9.219 1.00 90.94 81 SER A O 1
ATOM 636 N N . THR A 1 82 ? 3.913 0.003 -10.557 1.00 90.75 82 THR A N 1
ATOM 637 C CA . THR A 1 82 ? 4.084 1.004 -9.496 1.00 90.75 82 THR A CA 1
ATOM 638 C C . THR A 1 82 ? 2.814 1.828 -9.335 1.00 90.75 82 THR A C 1
ATOM 640 O O . THR A 1 82 ? 2.379 2.511 -10.269 1.00 90.75 82 THR A O 1
ATOM 643 N N . VAL A 1 83 ? 2.231 1.794 -8.141 1.00 89.44 83 VAL A N 1
ATOM 644 C CA . VAL A 1 83 ? 0.899 2.337 -7.868 1.00 89.44 83 VAL A CA 1
ATOM 645 C C . VAL A 1 83 ? 0.870 3.178 -6.594 1.00 89.44 83 VAL A C 1
ATOM 647 O O . VAL A 1 83 ? 1.649 2.982 -5.660 1.00 89.44 83 VAL A O 1
ATOM 650 N N . ASN A 1 84 ? -0.081 4.110 -6.561 1.00 88.62 84 ASN A N 1
ATOM 651 C CA . ASN A 1 84 ? -0.563 4.736 -5.339 1.00 88.62 84 ASN A CA 1
ATOM 652 C C . ASN A 1 84 ? -1.839 4.018 -4.905 1.00 88.62 84 ASN A C 1
ATOM 654 O O . ASN A 1 84 ? -2.844 4.068 -5.623 1.00 88.62 84 ASN A O 1
ATOM 658 N N . VAL A 1 85 ? -1.801 3.401 -3.727 1.00 89.44 85 VAL A N 1
ATOM 659 C CA . VAL A 1 85 ? -2.967 2.746 -3.125 1.00 89.44 85 VAL A CA 1
ATOM 660 C C . VAL A 1 85 ? -3.425 3.574 -1.934 1.00 89.44 85 VAL A C 1
ATOM 662 O O . VAL A 1 85 ? -2.732 3.638 -0.921 1.00 89.44 85 VAL A O 1
ATOM 665 N N . ASP A 1 86 ? -4.569 4.236 -2.055 1.00 87.81 86 ASP A N 1
ATOM 666 C CA . ASP A 1 86 ? -5.211 4.883 -0.915 1.00 87.81 86 ASP A CA 1
ATOM 667 C C . ASP A 1 86 ? -5.936 3.799 -0.116 1.00 87.81 86 ASP A C 1
ATOM 669 O O . ASP A 1 86 ? -6.711 3.018 -0.674 1.00 87.81 86 ASP A O 1
ATOM 673 N N . ILE A 1 87 ? -5.673 3.743 1.185 1.00 87.44 87 ILE A N 1
ATOM 674 C CA . ILE A 1 87 ? -6.210 2.744 2.102 1.00 87.44 87 ILE A CA 1
ATOM 675 C C . ILE A 1 87 ? -6.834 3.403 3.327 1.00 87.44 87 ILE A C 1
ATOM 677 O O . ILE A 1 87 ? -6.431 4.490 3.752 1.00 87.44 87 ILE A O 1
ATOM 681 N N . ALA A 1 88 ? -7.772 2.697 3.942 1.00 84.00 88 ALA A N 1
ATOM 682 C CA . ALA A 1 88 ? -8.314 3.040 5.240 1.00 84.00 88 ALA A CA 1
ATOM 683 C C . ALA A 1 88 ? -7.843 2.010 6.276 1.00 84.00 88 ALA A C 1
ATOM 685 O O . ALA A 1 88 ? -8.181 0.827 6.211 1.00 84.00 88 ALA A O 1
ATOM 686 N N . VAL A 1 89 ? -7.023 2.465 7.222 1.00 81.69 89 VAL A N 1
ATOM 687 C CA . VAL A 1 89 ? -6.430 1.633 8.272 1.00 81.69 89 VAL A CA 1
ATOM 688 C C . VAL A 1 89 ? -7.314 1.700 9.509 1.00 81.69 89 VAL A C 1
ATOM 690 O O . VAL A 1 89 ? -7.601 2.785 10.011 1.00 81.69 89 VAL A O 1
ATOM 693 N N . SER A 1 90 ? -7.732 0.535 9.995 1.00 78.88 90 SER A N 1
ATOM 694 C CA . SER A 1 90 ? -8.429 0.368 11.268 1.00 78.88 90 SER A CA 1
ATOM 695 C C . SER A 1 90 ? -7.638 -0.606 12.135 1.00 78.88 90 SER A C 1
ATOM 697 O O . SER A 1 90 ? -7.133 -1.608 11.623 1.00 78.88 90 SER A O 1
ATOM 699 N N . GLY A 1 91 ? -7.533 -0.326 13.436 1.00 71.19 91 GLY A N 1
ATOM 700 C CA . GLY A 1 91 ? -6.787 -1.137 14.404 1.00 71.19 91 GLY A CA 1
ATOM 701 C C . GLY A 1 91 ? -7.098 -2.639 14.357 1.00 71.19 91 GLY A C 1
ATOM 702 O O . GLY A 1 91 ? -6.207 -3.452 14.609 1.00 71.19 91 GLY A O 1
ATOM 703 N N . CYS A 1 92 ? -8.322 -3.006 13.964 1.00 60.38 92 CYS A N 1
ATOM 704 C CA . CYS A 1 92 ? -8.838 -4.376 14.019 1.00 60.38 92 CYS A CA 1
ATOM 705 C C . CYS A 1 92 ? -8.942 -5.094 12.660 1.00 60.38 92 CYS A C 1
ATOM 707 O O . CYS A 1 92 ? -9.273 -6.277 12.645 1.00 60.38 92 CYS A O 1
ATOM 709 N N . ALA A 1 93 ? -8.699 -4.426 11.527 1.00 64.12 93 ALA A N 1
ATOM 710 C CA . ALA A 1 93 ? -9.017 -4.984 10.208 1.00 64.12 93 ALA A CA 1
ATOM 711 C C . ALA A 1 93 ? -7.767 -5.337 9.386 1.00 64.12 93 ALA A C 1
ATOM 713 O O . ALA A 1 93 ? -6.974 -4.464 9.030 1.00 64.12 93 ALA A O 1
ATOM 714 N N . TRP A 1 94 ? -7.636 -6.627 9.057 1.00 74.69 94 TRP A N 1
ATOM 715 C CA . TRP A 1 94 ? -6.734 -7.149 8.029 1.00 74.69 94 TRP A CA 1
ATOM 716 C C . TRP A 1 94 ? -7.500 -8.116 7.116 1.00 74.69 94 TRP A C 1
ATOM 718 O O . TRP A 1 94 ? -8.199 -8.980 7.649 1.00 74.69 94 TRP A O 1
ATOM 728 N N . PRO A 1 95 ? -7.337 -8.052 5.780 1.00 80.75 95 PRO A N 1
ATOM 729 C CA . PRO A 1 95 ? -6.548 -7.081 5.004 1.00 80.75 95 PRO A CA 1
ATOM 730 C C . PRO A 1 95 ? -7.023 -5.626 5.175 1.00 80.75 95 PRO A C 1
ATOM 732 O O . PRO A 1 95 ? -8.127 -5.383 5.652 1.00 80.75 95 PRO A O 1
ATOM 735 N N . VAL A 1 96 ? -6.167 -4.652 4.841 1.00 85.12 96 VAL A N 1
ATOM 736 C CA . VAL A 1 96 ? -6.565 -3.231 4.894 1.00 85.12 96 VAL A CA 1
ATOM 737 C C . VAL A 1 96 ? -7.497 -2.907 3.731 1.00 85.12 96 VAL A C 1
ATOM 739 O O . VAL A 1 96 ? -7.336 -3.455 2.642 1.00 85.12 96 VAL A O 1
ATOM 742 N N . TYR A 1 97 ? -8.445 -1.997 3.930 1.00 87.19 97 TYR A N 1
ATOM 743 C CA . TYR A 1 97 ? -9.408 -1.647 2.888 1.00 87.19 97 TYR A CA 1
ATOM 744 C C . TYR A 1 97 ? -8.821 -0.632 1.911 1.00 87.19 97 TYR A C 1
ATOM 746 O O . TYR A 1 97 ? -8.362 0.434 2.324 1.00 87.19 97 TYR A O 1
ATOM 754 N N . GLY A 1 98 ? -8.856 -0.946 0.620 1.00 82.31 98 GLY A N 1
ATOM 755 C CA . GLY A 1 98 ? -8.542 -0.020 -0.456 1.00 82.31 98 GLY A CA 1
ATOM 756 C C . GLY A 1 98 ? -9.705 0.934 -0.711 1.00 82.31 98 GLY A C 1
ATOM 757 O O . GLY A 1 98 ? -10.838 0.509 -0.910 1.00 82.31 98 GLY A O 1
ATOM 758 N N . ILE A 1 99 ? -9.409 2.231 -0.744 1.00 83.56 99 ILE A N 1
ATOM 759 C CA . ILE A 1 99 ? -10.364 3.304 -1.071 1.00 83.56 99 ILE A CA 1
ATOM 760 C C . ILE A 1 99 ? -9.993 4.042 -2.368 1.00 83.56 99 ILE A C 1
ATOM 762 O O . ILE A 1 99 ? -10.778 4.832 -2.884 1.00 83.56 99 ILE A O 1
ATOM 766 N N . GLY A 1 100 ? -8.814 3.767 -2.932 1.00 84.38 100 GLY A N 1
ATOM 767 C CA . GLY A 1 100 ? -8.437 4.245 -4.258 1.00 84.38 100 GLY A CA 1
ATOM 768 C C . GLY A 1 100 ? -7.183 3.566 -4.798 1.00 84.38 100 GLY A C 1
ATOM 769 O O . GLY A 1 100 ? -6.276 3.220 -4.046 1.00 84.38 100 GLY A O 1
ATOM 770 N N . LEU A 1 101 ? -7.112 3.411 -6.120 1.00 85.88 101 LEU A N 1
ATOM 771 C CA . LEU A 1 101 ? -5.970 2.824 -6.820 1.00 85.88 101 LEU A CA 1
ATOM 772 C C . LEU A 1 101 ? -5.653 3.652 -8.067 1.00 85.88 101 LEU A C 1
ATOM 774 O O . LEU A 1 101 ? -6.522 3.877 -8.908 1.00 85.88 101 LEU A O 1
ATOM 778 N N . ARG A 1 102 ? -4.415 4.141 -8.179 1.00 87.56 102 ARG A N 1
ATOM 779 C CA . ARG A 1 102 ? -3.954 4.959 -9.313 1.00 87.56 102 ARG A CA 1
ATOM 780 C C . ARG A 1 102 ? -2.531 4.586 -9.718 1.00 87.56 102 ARG A C 1
ATOM 782 O O . ARG A 1 102 ? -1.749 4.204 -8.844 1.00 87.56 102 ARG A O 1
ATOM 789 N N . PRO A 1 103 ? -2.150 4.772 -10.994 1.00 85.75 103 PRO A N 1
ATOM 790 C CA . PRO A 1 103 ? -0.749 4.683 -11.380 1.00 85.75 103 PRO A CA 1
ATOM 791 C C . PRO A 1 103 ? 0.080 5.717 -10.614 1.00 85.75 103 PRO A C 1
ATOM 793 O O . PRO A 1 103 ? -0.397 6.806 -10.268 1.00 85.75 103 PRO A O 1
ATOM 796 N N . LEU A 1 104 ? 1.342 5.388 -10.358 1.00 80.38 104 LEU A N 1
ATOM 797 C CA . LEU A 1 104 ? 2.315 6.395 -9.965 1.00 80.38 104 LEU A CA 1
ATOM 798 C C . LEU A 1 104 ? 2.644 7.265 -11.186 1.00 80.38 104 LEU A C 1
ATOM 800 O O . LEU A 1 104 ? 3.011 6.740 -12.232 1.00 80.38 104 LEU A O 1
ATOM 804 N N . ALA A 1 105 ? 2.491 8.587 -11.058 1.00 72.44 105 ALA A N 1
ATOM 805 C CA . ALA A 1 105 ? 2.651 9.518 -12.180 1.00 72.44 105 ALA A CA 1
ATOM 806 C C . ALA A 1 105 ? 4.058 9.481 -12.803 1.00 72.44 105 ALA A C 1
ATOM 808 O O . ALA A 1 105 ? 4.195 9.636 -14.011 1.00 72.44 105 ALA A O 1
ATOM 809 N N . ASP A 1 106 ? 5.082 9.249 -11.979 1.00 75.06 106 ASP A N 1
ATOM 810 C CA . ASP A 1 106 ? 6.455 9.024 -12.421 1.00 75.06 106 ASP A CA 1
ATOM 811 C C . ASP A 1 106 ? 7.065 7.848 -11.632 1.00 75.06 106 ASP A C 1
ATOM 813 O O . ASP A 1 106 ? 7.463 8.019 -10.473 1.00 75.06 106 ASP A O 1
ATOM 817 N N . PRO A 1 107 ? 7.140 6.643 -12.231 1.00 73.44 107 PRO A N 1
ATOM 818 C CA . PRO A 1 107 ? 7.791 5.478 -11.631 1.00 73.44 107 PRO A CA 1
ATOM 819 C C . PRO A 1 107 ? 9.261 5.714 -11.257 1.00 73.44 107 PRO A C 1
ATOM 821 O O . PRO A 1 107 ? 9.769 5.085 -10.327 1.00 73.44 107 PRO A O 1
ATOM 824 N N . GLY A 1 108 ? 9.940 6.651 -11.931 1.00 72.69 108 GLY A N 1
ATOM 825 C CA . GLY A 1 108 ? 11.328 7.021 -11.661 1.00 72.69 108 GLY A CA 1
ATOM 826 C C . GLY A 1 108 ? 11.544 7.605 -10.264 1.00 72.69 108 GLY A C 1
ATOM 827 O O . GLY A 1 108 ? 12.650 7.514 -9.731 1.00 72.69 108 GLY A O 1
ATOM 828 N N . VAL A 1 109 ? 10.488 8.114 -9.620 1.00 73.19 109 VAL A N 1
ATOM 829 C CA . VAL A 1 109 ? 10.526 8.584 -8.225 1.00 73.19 109 VAL A CA 1
ATOM 830 C C . VAL A 1 109 ? 10.955 7.466 -7.276 1.00 73.19 109 VAL A C 1
ATOM 832 O O . VAL A 1 109 ? 11.782 7.705 -6.400 1.00 73.19 109 VAL A O 1
ATOM 835 N N . MET A 1 110 ? 10.470 6.237 -7.480 1.00 71.69 110 MET A N 1
ATOM 836 C CA . MET A 1 110 ? 10.847 5.091 -6.643 1.00 71.69 110 MET A CA 1
ATOM 837 C C . MET A 1 110 ? 12.303 4.650 -6.839 1.00 71.69 110 MET A C 1
ATOM 839 O O . MET A 1 110 ? 12.885 4.035 -5.949 1.00 71.69 110 MET A O 1
ATOM 843 N N . ALA A 1 111 ? 12.898 4.971 -7.990 1.00 72.06 111 ALA A N 1
ATOM 844 C CA . ALA A 1 111 ? 14.295 4.679 -8.296 1.00 72.06 111 ALA A CA 1
ATOM 845 C C . ALA A 1 111 ? 15.250 5.820 -7.899 1.00 72.06 111 ALA A C 1
ATOM 847 O O . ALA A 1 111 ? 16.464 5.645 -7.983 1.00 72.06 111 ALA A O 1
ATOM 848 N N . ASN A 1 112 ? 14.729 6.979 -7.480 1.00 77.50 112 ASN A N 1
ATOM 849 C CA . ASN A 1 112 ? 15.517 8.147 -7.105 1.00 77.50 112 ASN A CA 1
ATOM 850 C C . ASN A 1 112 ? 15.731 8.184 -5.577 1.00 77.50 112 ASN A C 1
ATOM 852 O O . ASN A 1 112 ? 14.794 8.510 -4.844 1.00 77.50 112 ASN A O 1
ATOM 856 N N . PRO A 1 113 ? 16.956 7.924 -5.074 1.00 73.81 113 PRO A N 1
ATOM 857 C CA . PRO A 1 113 ? 17.222 7.886 -3.636 1.00 73.81 113 PRO A CA 1
ATOM 858 C C . PRO A 1 113 ? 16.892 9.202 -2.928 1.00 73.81 113 PRO A C 1
ATOM 860 O O . PRO A 1 113 ? 16.314 9.183 -1.849 1.00 73.81 113 PRO A O 1
ATOM 863 N N . ALA A 1 114 ? 17.173 10.347 -3.560 1.00 71.38 114 ALA A N 1
ATOM 864 C CA . ALA A 1 114 ? 16.895 11.655 -2.973 1.00 71.38 114 ALA A CA 1
ATOM 865 C C . ALA A 1 114 ? 15.386 11.921 -2.854 1.00 71.38 114 ALA A C 1
ATOM 867 O O . ALA A 1 114 ? 14.931 12.469 -1.852 1.00 71.38 114 ALA A O 1
ATOM 868 N N . ALA A 1 115 ? 14.597 11.504 -3.849 1.00 69.88 115 ALA A N 1
ATOM 869 C CA . ALA A 1 115 ? 13.142 11.604 -3.775 1.00 69.88 115 ALA A CA 1
ATOM 870 C C . ALA A 1 115 ? 12.579 10.673 -2.688 1.00 69.88 115 ALA A C 1
ATOM 872 O O . ALA A 1 115 ? 11.724 11.081 -1.902 1.00 69.88 115 ALA A O 1
ATOM 873 N N . MET A 1 116 ? 13.109 9.452 -2.595 1.00 71.94 116 MET A N 1
ATOM 874 C CA . MET A 1 116 ? 12.727 8.489 -1.566 1.00 71.94 116 MET A CA 1
ATOM 875 C C . MET A 1 116 ? 13.076 8.957 -0.150 1.00 71.94 116 MET A C 1
ATOM 877 O O . MET A 1 116 ? 12.266 8.779 0.757 1.00 71.94 116 MET A O 1
ATOM 881 N N . ASP A 1 117 ? 14.215 9.617 0.051 1.00 68.44 117 ASP A N 1
ATOM 882 C CA . ASP A 1 117 ? 14.598 10.164 1.357 1.00 68.44 117 ASP A CA 1
ATOM 883 C C . ASP A 1 117 ? 13.663 11.295 1.810 1.00 68.44 117 ASP A C 1
ATOM 885 O O . ASP A 1 117 ? 13.269 11.343 2.978 1.00 68.44 117 ASP A O 1
ATOM 889 N N . VAL A 1 118 ? 13.218 12.157 0.887 1.00 69.00 118 VAL A N 1
ATOM 890 C CA . VAL A 1 118 ? 12.187 13.170 1.176 1.00 69.00 118 VAL A CA 1
ATOM 891 C C . VAL A 1 118 ? 10.866 12.502 1.565 1.00 69.00 118 VAL A C 1
ATOM 893 O O . VAL A 1 118 ? 10.248 12.885 2.558 1.00 69.00 118 VAL A O 1
ATOM 896 N N . LEU A 1 119 ? 10.439 11.473 0.830 1.00 69.88 119 LEU A N 1
ATOM 897 C CA . LEU A 1 119 ? 9.206 10.743 1.133 1.00 69.88 119 LEU A CA 1
ATOM 898 C C . LEU A 1 119 ? 9.274 10.028 2.489 1.00 69.88 119 LEU A C 1
ATOM 900 O O . LEU A 1 119 ? 8.299 10.059 3.237 1.00 69.88 119 LEU A O 1
ATOM 904 N N . ARG A 1 120 ? 10.425 9.454 2.854 1.00 68.62 120 ARG A N 1
ATOM 905 C CA . ARG A 1 120 ? 10.659 8.867 4.185 1.00 68.62 120 ARG A CA 1
ATOM 906 C C . ARG A 1 120 ? 10.568 9.904 5.295 1.00 68.62 120 ARG A C 1
ATOM 908 O O . ARG A 1 120 ? 9.958 9.628 6.325 1.00 68.62 120 ARG A O 1
ATOM 915 N N . ALA A 1 121 ? 11.139 11.090 5.085 1.00 66.88 121 ALA A N 1
ATOM 916 C C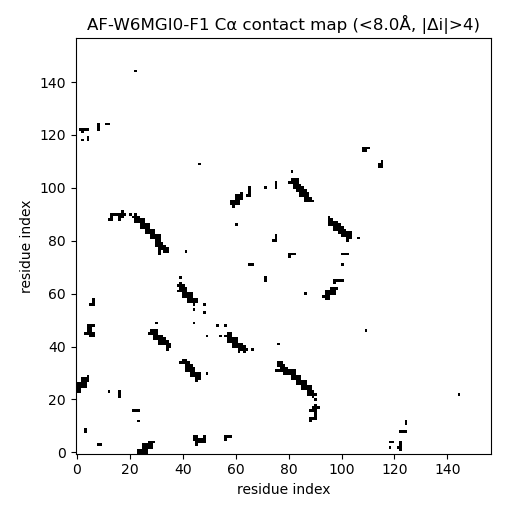A . ALA A 1 121 ? 11.050 12.183 6.048 1.00 66.88 121 ALA A CA 1
ATOM 917 C C . ALA A 1 121 ? 9.589 12.609 6.282 1.00 66.88 121 ALA A C 1
ATOM 919 O O . ALA A 1 121 ? 9.192 12.827 7.423 1.00 66.88 121 ALA A O 1
ATOM 920 N N . VAL A 1 122 ? 8.772 12.646 5.222 1.00 66.12 122 VAL A N 1
ATOM 921 C CA . VAL A 1 122 ? 7.331 12.955 5.300 1.00 66.12 122 VAL A CA 1
ATOM 922 C C . VAL A 1 122 ? 6.514 11.801 5.901 1.00 66.12 122 VAL A C 1
ATOM 924 O O . VAL A 1 122 ? 5.516 12.039 6.577 1.00 66.12 122 VAL A O 1
ATOM 927 N N . ALA A 1 123 ? 6.930 10.551 5.687 1.00 64.31 123 ALA A N 1
ATOM 928 C CA . ALA A 1 123 ? 6.299 9.360 6.260 1.00 64.31 123 ALA A CA 1
ATOM 929 C C . ALA A 1 123 ? 6.632 9.145 7.751 1.00 64.31 123 ALA A C 1
ATOM 931 O O . ALA A 1 123 ? 6.083 8.232 8.380 1.00 64.31 123 ALA A O 1
ATOM 932 N N . ASN A 1 124 ? 7.538 9.941 8.331 1.00 59.03 124 ASN A N 1
ATOM 933 C CA . ASN A 1 124 ? 7.931 9.782 9.723 1.00 59.03 124 ASN A CA 1
ATOM 934 C C . ASN A 1 124 ? 6.802 10.234 10.667 1.00 59.03 124 ASN A C 1
ATOM 936 O O . AS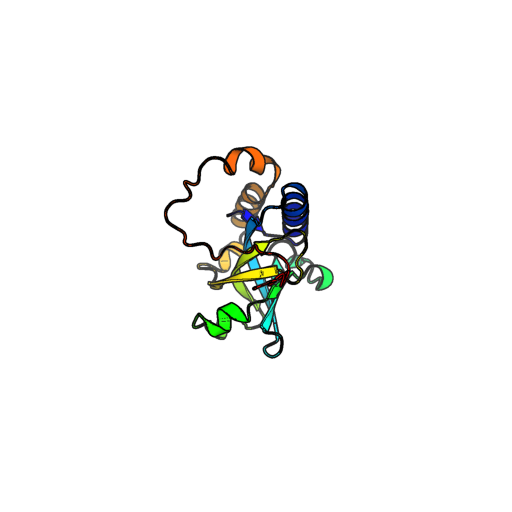N A 1 124 ? 6.383 11.389 10.681 1.00 59.03 124 ASN A O 1
ATOM 940 N N . LEU A 1 125 ? 6.312 9.291 11.474 1.00 52.81 125 LEU A N 1
ATOM 941 C CA . LEU A 1 125 ? 5.136 9.445 12.333 1.00 52.81 125 LEU A CA 1
ATOM 942 C C . LEU A 1 125 ? 5.332 10.424 13.508 1.00 52.81 125 LEU A C 1
ATOM 944 O O . LEU A 1 125 ? 4.351 10.830 14.126 1.00 52.81 125 LEU A O 1
ATOM 948 N N . GLU A 1 126 ? 6.564 10.830 13.825 1.00 46.19 126 GLU A N 1
ATOM 949 C CA . GLU A 1 126 ? 6.858 11.715 14.967 1.00 46.19 126 GLU A CA 1
ATOM 950 C C . GLU A 1 126 ? 6.276 13.136 14.821 1.00 46.19 126 GLU A C 1
ATOM 952 O O . GLU A 1 126 ? 6.115 13.840 15.816 1.00 46.19 126 GLU A O 1
ATOM 957 N N . SER A 1 127 ? 5.874 13.550 13.615 1.00 45.00 127 SER A N 1
ATOM 958 C CA . SER A 1 127 ? 5.177 14.823 13.368 1.00 45.00 127 SER A CA 1
ATOM 959 C C . SER A 1 127 ? 3.644 14.723 13.382 1.00 45.00 127 SER A C 1
ATOM 961 O O . SER A 1 127 ? 2.963 15.734 13.207 1.00 45.00 127 SER A O 1
ATOM 963 N N . LEU A 1 128 ? 3.071 13.532 13.585 1.00 43.41 128 LEU A N 1
ATOM 964 C CA . LEU A 1 128 ? 1.628 13.302 13.459 1.00 43.41 128 LEU A CA 1
ATOM 965 C C . LEU A 1 128 ? 0.723 14.057 14.447 1.00 43.41 128 LEU A C 1
ATOM 967 O O . LEU A 1 128 ? -0.330 14.507 13.993 1.00 43.41 128 LEU A O 1
ATOM 971 N N . PRO A 1 129 ? 1.060 14.266 15.738 1.00 41.09 129 PRO A N 1
ATOM 972 C CA . PRO A 1 129 ? 0.117 14.873 16.686 1.00 41.09 129 PRO A CA 1
ATOM 973 C C . PRO A 1 129 ? -0.333 16.292 16.304 1.00 41.09 129 PRO A C 1
ATOM 975 O O . PRO A 1 129 ? -1.425 16.712 16.675 1.00 41.09 129 PRO A O 1
ATOM 978 N N . ASN A 1 130 ? 0.481 17.021 15.532 1.00 36.12 130 ASN A N 1
ATOM 979 C CA . ASN A 1 130 ? 0.216 18.415 15.167 1.00 36.12 130 ASN A CA 1
ATOM 980 C C . ASN A 1 130 ? -0.477 18.588 13.805 1.00 36.12 130 ASN A C 1
ATOM 982 O O . ASN A 1 130 ? -0.927 19.688 13.502 1.00 36.12 130 ASN A O 1
ATOM 986 N N . VAL A 1 131 ? -0.592 17.535 12.988 1.00 36.00 131 VAL A N 1
ATOM 987 C CA . VAL A 1 131 ? -1.154 17.626 11.623 1.00 36.00 131 VAL A CA 1
ATOM 988 C C . VAL A 1 131 ? -2.636 17.231 11.573 1.00 36.00 131 VAL A C 1
ATOM 990 O O . VAL A 1 131 ? -3.355 17.642 10.668 1.00 36.00 131 VAL A O 1
ATOM 993 N N . TYR A 1 132 ? -3.149 16.511 12.576 1.00 37.28 132 TYR A N 1
ATOM 994 C CA . TYR A 1 132 ? -4.570 16.129 12.630 1.00 37.28 132 TYR A CA 1
ATOM 995 C C . TYR A 1 132 ? -5.533 17.287 12.937 1.00 37.28 132 TYR A C 1
ATOM 997 O O . TYR A 1 132 ? -6.746 17.093 12.869 1.00 37.28 132 TYR A O 1
ATOM 1005 N N . LYS A 1 133 ? -5.027 18.481 13.281 1.00 31.31 133 LYS A N 1
ATOM 1006 C CA . LYS A 1 133 ? -5.869 19.581 13.773 1.00 31.31 133 LYS A CA 1
ATOM 1007 C C . LYS A 1 133 ? -6.455 20.498 12.695 1.00 31.31 133 LYS A C 1
ATOM 1009 O O . LYS A 1 133 ? -7.369 21.247 13.014 1.00 31.31 133 LYS A O 1
ATOM 1014 N N . GLU A 1 134 ? -6.004 20.431 11.444 1.00 30.70 134 GLU A N 1
ATOM 1015 C CA . GLU A 1 134 ? -6.503 21.318 10.380 1.00 30.70 134 GLU A CA 1
ATOM 1016 C C . GLU A 1 134 ? -6.620 20.597 9.033 1.00 30.70 134 GLU A C 1
ATOM 1018 O O . GLU A 1 134 ? -5.869 20.834 8.093 1.00 30.70 134 GLU A O 1
ATOM 1023 N N . VAL A 1 135 ? -7.620 19.729 8.911 1.00 31.45 135 VAL A N 1
ATOM 1024 C CA . VAL A 1 135 ? -8.317 19.577 7.631 1.00 31.45 135 VAL A CA 1
ATOM 1025 C C . VAL A 1 135 ? -9.795 19.703 7.962 1.00 31.45 135 VAL A C 1
ATOM 1027 O O . VAL A 1 135 ? -10.372 18.799 8.554 1.00 31.45 135 VAL A O 1
ATOM 1030 N N . GLY A 1 136 ? -10.372 20.872 7.676 1.00 28.36 136 GLY A N 1
ATOM 1031 C CA . GLY A 1 136 ? -11.797 21.138 7.856 1.00 28.36 136 GLY A CA 1
ATOM 1032 C C . GLY A 1 136 ? -12.631 20.092 7.117 1.00 28.36 136 GLY A C 1
ATOM 1033 O O . GLY A 1 136 ? -12.520 19.935 5.901 1.00 28.36 136 GLY A O 1
ATOM 1034 N N . TYR A 1 137 ? -13.422 19.352 7.886 1.00 35.16 137 TYR A N 1
ATOM 1035 C CA . TYR A 1 137 ? -14.201 18.184 7.486 1.00 35.16 137 TYR A CA 1
ATOM 1036 C C . TYR A 1 137 ? -15.551 18.574 6.857 1.00 35.16 137 TYR A C 1
ATOM 1038 O O . TYR A 1 137 ? -16.586 18.204 7.392 1.00 35.16 137 TYR A O 1
ATOM 1046 N N . ASP A 1 138 ? -15.555 19.325 5.748 1.00 25.8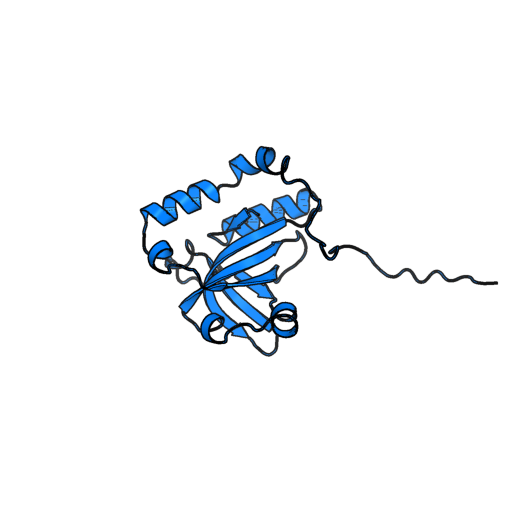9 138 ASP A N 1
ATOM 1047 C CA . ASP A 1 138 ? -16.815 19.866 5.186 1.00 25.89 138 ASP A CA 1
ATOM 1048 C C . ASP A 1 138 ? -17.174 19.403 3.759 1.00 25.89 138 ASP A C 1
ATOM 1050 O O . ASP A 1 138 ? -18.223 19.779 3.249 1.00 25.89 138 ASP A O 1
ATOM 1054 N N . THR A 1 139 ? -16.357 18.593 3.069 1.00 28.12 139 THR A N 1
ATOM 1055 C CA . THR A 1 139 ? -16.659 18.200 1.663 1.00 28.12 139 THR A CA 1
ATOM 1056 C C . THR A 1 139 ? -16.307 16.767 1.261 1.00 28.12 139 THR A C 1
ATOM 1058 O O . THR A 1 139 ? -16.365 16.434 0.080 1.00 28.12 139 THR A O 1
ATOM 1061 N N . MET A 1 140 ? -15.980 15.884 2.204 1.00 30.25 140 MET A N 1
ATOM 1062 C CA . MET A 1 140 ? -15.893 14.455 1.896 1.00 30.25 140 MET A CA 1
ATOM 1063 C C . MET A 1 140 ? -17.032 13.734 2.600 1.00 30.25 140 MET A C 1
ATOM 1065 O O . MET A 1 140 ? -16.980 13.537 3.812 1.00 30.25 140 MET A O 1
ATOM 1069 N N . ASP A 1 141 ? -18.046 13.352 1.824 1.00 25.81 141 ASP A N 1
ATOM 1070 C CA . ASP A 1 141 ? -19.032 12.347 2.211 1.00 25.81 141 ASP A CA 1
ATOM 1071 C C . ASP A 1 141 ? -18.288 11.033 2.484 1.00 25.81 141 ASP A C 1
ATOM 1073 O O . ASP A 1 141 ? -18.070 10.199 1.604 1.00 25.81 141 ASP A O 1
ATOM 1077 N N . PHE A 1 142 ? -17.823 10.872 3.719 1.00 33.56 142 PHE A N 1
ATOM 1078 C CA . PHE A 1 142 ? -17.334 9.600 4.207 1.00 33.56 142 PHE A CA 1
ATOM 1079 C C . PHE A 1 142 ? -18.539 8.704 4.465 1.00 33.56 142 PHE A C 1
ATOM 1081 O O . PHE A 1 142 ? -19.372 8.986 5.330 1.00 33.56 142 PHE A O 1
ATOM 1088 N N . VAL A 1 143 ? -18.572 7.567 3.769 1.00 32.34 143 VAL A N 1
ATOM 1089 C CA . VAL A 1 143 ? -19.209 6.361 4.297 1.00 32.34 143 VAL A CA 1
ATOM 1090 C C . VAL A 1 143 ? -18.598 6.136 5.678 1.00 32.34 143 VAL A C 1
ATOM 1092 O O . VAL A 1 143 ? -17.419 5.800 5.799 1.00 32.34 143 VAL A O 1
ATOM 1095 N N . HIS A 1 144 ? -19.382 6.403 6.722 1.00 26.34 144 HIS A N 1
ATOM 1096 C CA . HIS A 1 144 ? -19.019 6.067 8.089 1.00 26.34 144 HIS A CA 1
ATOM 1097 C C . HIS A 1 144 ? -18.695 4.573 8.129 1.00 26.34 144 HIS A C 1
ATOM 1099 O O . HIS A 1 144 ? -19.578 3.731 7.981 1.00 26.34 144 HIS A O 1
ATOM 1105 N N . CYS A 1 145 ? -17.428 4.231 8.338 1.00 35.28 145 CYS A N 1
ATOM 1106 C CA . CYS A 1 145 ? -17.062 2.885 8.753 1.00 35.28 145 CYS A CA 1
ATOM 1107 C C . CYS A 1 145 ? -17.347 2.782 10.259 1.00 35.28 145 CYS A C 1
ATOM 1109 O O . CYS A 1 145 ? -16.434 2.886 11.073 1.00 35.28 145 CYS A O 1
ATOM 1111 N N . GLY A 1 146 ? -18.623 2.660 10.638 1.00 29.16 146 GLY A N 1
ATOM 1112 C CA . GLY A 1 146 ? -19.026 2.507 12.036 1.00 29.16 146 GLY A CA 1
ATOM 1113 C C . GLY A 1 146 ? -20.519 2.228 12.227 1.00 29.16 146 GLY A C 1
ATOM 1114 O O . GLY A 1 146 ? -21.350 3.019 11.792 1.00 29.16 146 GLY A O 1
ATOM 1115 N N . GLY A 1 147 ? -20.819 1.120 12.916 1.00 28.33 147 GLY A N 1
ATOM 1116 C CA . GLY A 1 147 ? -22.141 0.723 13.425 1.00 28.33 147 GLY A CA 1
ATOM 1117 C C . GLY A 1 147 ? -22.312 -0.805 13.441 1.00 28.33 147 GLY A C 1
ATOM 1118 O O . GLY A 1 147 ? -22.858 -1.356 12.495 1.00 28.33 147 GLY A O 1
ATOM 1119 N N . THR A 1 148 ? -21.577 -1.540 14.287 1.00 35.31 148 THR A N 1
ATOM 1120 C CA . THR A 1 148 ? -22.082 -2.229 15.505 1.00 35.31 148 THR A CA 1
ATOM 1121 C C . THR A 1 148 ? -23.396 -2.993 15.330 1.00 35.31 148 THR A C 1
ATOM 1123 O O . THR A 1 148 ? -24.435 -2.385 15.098 1.00 35.31 148 THR A O 1
ATOM 1126 N N . ASP A 1 149 ? -23.286 -4.316 15.487 1.00 39.41 149 ASP A N 1
ATOM 1127 C CA . ASP A 1 149 ? -24.286 -5.314 15.881 1.00 39.41 149 ASP A CA 1
ATOM 1128 C C . ASP A 1 149 ? -25.740 -4.833 15.906 1.00 39.41 149 ASP A C 1
ATOM 1130 O O . ASP A 1 149 ? -26.161 -4.088 16.790 1.00 39.41 149 ASP A O 1
ATOM 1134 N N . GLY A 1 150 ? -26.533 -5.327 14.954 1.00 35.97 150 GLY A N 1
ATOM 1135 C CA . GLY A 1 150 ? -27.984 -5.233 15.021 1.00 35.97 150 GLY A CA 1
ATOM 1136 C C . GLY A 1 150 ? -28.517 -6.003 16.229 1.00 35.97 150 GLY A C 1
ATOM 1137 O O . GLY A 1 150 ? -28.892 -7.167 16.107 1.00 35.97 150 GLY A O 1
ATOM 1138 N N . GLU A 1 151 ? -28.591 -5.347 17.386 1.00 36.12 151 GLU A N 1
ATOM 1139 C CA . GLU A 1 151 ? -29.603 -5.653 18.390 1.00 36.12 151 GLU A CA 1
ATOM 1140 C C . GLU A 1 151 ? -30.973 -5.393 17.752 1.00 36.12 151 GLU A C 1
ATOM 1142 O O . GLU A 1 151 ? -31.430 -4.259 17.623 1.00 36.12 151 GLU A O 1
ATOM 1147 N N . VAL A 1 152 ? -31.640 -6.465 17.325 1.00 44.25 152 VAL A N 1
ATOM 1148 C CA . VAL A 1 152 ? -33.083 -6.445 17.087 1.00 44.25 152 VAL A CA 1
ATOM 1149 C C . VAL A 1 152 ? -33.754 -6.590 18.451 1.00 44.25 152 VAL A C 1
ATOM 1151 O O . VAL A 1 152 ? -34.055 -7.696 18.890 1.00 44.25 152 VAL A O 1
ATOM 1154 N N . SER A 1 153 ? -33.973 -5.473 19.138 1.00 42.53 153 SER A N 1
ATOM 1155 C CA . SER A 1 153 ? -34.988 -5.369 20.187 1.00 42.53 153 SER A CA 1
ATOM 1156 C C . SER A 1 153 ? -36.197 -4.646 19.598 1.00 42.53 153 SER A C 1
ATOM 1158 O O . SER A 1 153 ? -36.284 -3.423 19.555 1.00 42.53 153 SER A O 1
ATOM 1160 N N . GLY A 1 154 ? -37.119 -5.443 19.066 1.00 34.88 154 GLY A N 1
ATOM 1161 C CA . GLY A 1 154 ? -38.442 -4.999 18.651 1.00 34.88 154 GLY A CA 1
ATOM 1162 C C . GLY A 1 154 ? -39.498 -5.678 19.510 1.00 34.88 154 GLY A C 1
ATOM 1163 O O . GLY A 1 154 ? -40.125 -6.625 19.049 1.00 34.88 154 GLY A O 1
ATOM 1164 N N . ASP A 1 155 ? -39.672 -5.201 20.743 1.00 47.22 155 ASP A N 1
ATOM 1165 C CA . ASP A 1 155 ? -40.957 -5.313 21.433 1.00 47.22 155 ASP A CA 1
ATOM 1166 C C . ASP A 1 155 ? -41.878 -4.249 20.822 1.00 47.22 155 ASP A C 1
ATOM 1168 O O . ASP A 1 155 ? -41.619 -3.048 20.926 1.00 47.22 155 ASP A O 1
ATOM 1172 N N . GLY A 1 156 ? -42.921 -4.702 20.132 1.00 38.31 156 GLY A N 1
ATOM 1173 C CA . GLY A 1 156 ? -43.996 -3.878 19.593 1.00 38.31 156 GLY A CA 1
ATOM 1174 C C . GLY A 1 156 ? -45.331 -4.504 19.978 1.00 38.31 156 GLY A C 1
ATOM 1175 O O . GLY A 1 156 ? -45.543 -5.686 19.715 1.00 38.31 156 GLY A O 1
ATOM 1176 N N . GLU A 1 157 ? -46.143 -3.690 20.651 1.00 41.56 157 GLU A N 1
ATOM 1177 C CA . GLU A 1 157 ? -47.473 -3.935 21.238 1.00 41.56 157 GLU A CA 1
ATOM 1178 C C . GLU A 1 157 ? -48.464 -4.767 20.407 1.00 41.56 157 GLU A C 1
ATOM 1180 O O . GLU A 1 157 ? -48.505 -4.624 19.162 1.00 41.56 157 GLU A O 1
#

pLDDT: mean 72.35, std 20.44, range [25.81, 94.94]

InterPro domains:
  IPR012340 Nucleic acid-binding, OB-fold [G3DSA:2.40.50.140] (2-127)

Organism: NCBI:txid1382522

Sequence (157 aa):
MVLIVSRQNLEKIRQESEKTQTQICARVLATVLRYDAYDGLLTVIGSDDLASRDESRAIKVDIGNLMLTLEVKPELLEYGSTVNVDIAVSGCAWPVYGIGLRPLADPGVMANPAAMDVLRAVANLESLPNVYKEVGYDTMDFVHCGGTDGEVSGDGE